Protein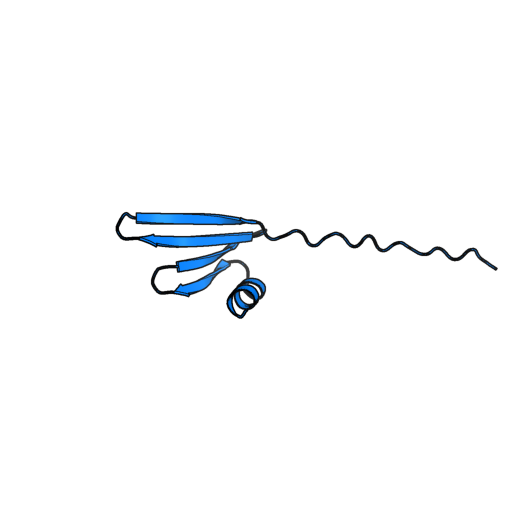 AF-A0A661D9V4-F1 (afdb_monomer_lite)

Radius of gyration: 18.99 Å; chains: 1; bounding box: 51×23×56 Å

Foldseek 3Di:
DPPVVVQVPADAQDKDDPDPFWIWHHHVQFIWIWGQDPVGIDIDTDGDDDDPPPPPPPPDDDDD

Sequence (64 aa):
MHRAQALSTLLLGEMLDLGPDITVMAVPNGWIFTQRHKAGITSTYVPMPQQPQIEQQKIVLPNL

Structure (mmCIF, N/CA/C/O backbone):
data_AF-A0A661D9V4-F1
#
_entry.id   AF-A0A661D9V4-F1
#
loop_
_atom_site.group_PDB
_atom_site.id
_atom_site.type_symbol
_atom_site.label_atom_id
_atom_site.label_alt_id
_atom_site.label_comp_id
_atom_site.label_asym_id
_atom_site.label_entity_id
_atom_site.label_seq_id
_atom_site.pdbx_PDB_ins_code
_atom_site.Cartn_x
_atom_site.Cartn_y
_atom_site.Cartn_z
_atom_site.occupancy
_atom_site.B_iso_or_equiv
_atom_site.auth_seq_id
_atom_site.auth_comp_id
_atom_site.auth_asym_id
_atom_site.auth_atom_id
_atom_site.pdbx_PDB_model_num
ATOM 1 N N . MET A 1 1 ? -1.833 -17.604 6.446 1.00 52.16 1 MET A N 1
ATOM 2 C CA . MET A 1 1 ? -2.571 -16.651 7.309 1.00 52.16 1 MET A CA 1
ATOM 3 C C . MET A 1 1 ? -1.714 -15.522 7.911 1.00 52.16 1 MET A C 1
ATOM 5 O O . MET A 1 1 ? -2.293 -14.576 8.414 1.00 52.16 1 MET A O 1
ATOM 9 N N . HIS A 1 2 ? -0.374 -15.520 7.821 1.00 58.56 2 HIS A N 1
ATOM 10 C CA . HIS A 1 2 ? 0.459 -14.514 8.517 1.00 58.56 2 HIS A CA 1
ATOM 11 C C . HIS A 1 2 ? 0.385 -13.063 8.003 1.00 58.56 2 HIS A C 1
ATOM 13 O O . HIS A 1 2 ? 0.608 -12.138 8.774 1.00 58.56 2 HIS A O 1
ATOM 19 N N . ARG A 1 3 ? 0.047 -12.828 6.728 1.00 61.06 3 ARG A N 1
ATOM 20 C CA . ARG A 1 3 ? 0.078 -11.471 6.144 1.00 61.06 3 ARG A CA 1
ATOM 21 C C . ARG A 1 3 ? -1.060 -10.558 6.616 1.00 61.06 3 ARG A C 1
ATOM 23 O O . ARG A 1 3 ? -0.834 -9.376 6.824 1.00 61.06 3 ARG A O 1
ATOM 30 N N . ALA A 1 4 ? -2.260 -11.103 6.831 1.00 61.03 4 ALA A N 1
ATOM 31 C CA . ALA A 1 4 ? -3.400 -10.326 7.330 1.00 61.03 4 ALA A CA 1
ATOM 32 C C . ALA A 1 4 ? -3.178 -9.841 8.773 1.00 61.03 4 ALA A C 1
ATOM 34 O O . ALA A 1 4 ? -3.573 -8.738 9.132 1.00 61.03 4 ALA A O 1
ATOM 35 N N . GLN A 1 5 ? -2.487 -10.649 9.579 1.00 63.88 5 GLN A N 1
ATOM 36 C CA . GLN A 1 5 ? -2.171 -10.317 10.964 1.00 63.88 5 GLN A CA 1
ATOM 37 C C . GLN A 1 5 ? -1.154 -9.167 11.045 1.00 63.88 5 GLN A C 1
ATOM 39 O O . GLN A 1 5 ? -1.344 -8.244 11.829 1.00 63.88 5 GLN A O 1
ATOM 44 N N . ALA A 1 6 ? -0.150 -9.152 10.162 1.00 68.81 6 ALA A N 1
ATOM 45 C CA . ALA A 1 6 ? 0.823 -8.059 10.077 1.00 68.81 6 ALA A CA 1
ATOM 46 C C . ALA A 1 6 ? 0.189 -6.715 9.661 1.00 68.81 6 ALA A C 1
ATOM 48 O O . ALA A 1 6 ? 0.606 -5.664 10.134 1.00 68.81 6 ALA A O 1
ATOM 49 N N . LEU A 1 7 ? -0.854 -6.743 8.821 1.00 73.19 7 LEU A N 1
ATOM 50 C CA . LEU A 1 7 ? -1.620 -5.542 8.459 1.00 73.19 7 LEU A CA 1
ATOM 51 C C . LEU A 1 7 ? -2.440 -4.992 9.633 1.00 73.19 7 LEU A C 1
ATOM 53 O O . LEU A 1 7 ? -2.608 -3.781 9.740 1.00 73.19 7 LEU A O 1
ATOM 57 N N . SER A 1 8 ? -2.940 -5.873 10.507 1.00 71.50 8 SER A N 1
ATOM 58 C CA . SER A 1 8 ? -3.747 -5.486 11.674 1.00 71.50 8 SER A CA 1
ATOM 59 C C . SER A 1 8 ? -2.942 -4.837 12.803 1.00 71.50 8 SER A C 1
ATOM 61 O O . SER A 1 8 ? -3.520 -4.160 13.646 1.00 71.50 8 SER A O 1
ATOM 63 N N . THR A 1 9 ? -1.620 -5.028 12.816 1.00 78.69 9 THR A N 1
ATOM 64 C CA . THR A 1 9 ? -0.706 -4.459 13.819 1.00 78.69 9 THR A CA 1
ATOM 65 C C . THR A 1 9 ? 0.049 -3.230 13.319 1.00 78.69 9 THR A C 1
ATOM 67 O O . THR A 1 9 ? 0.831 -2.665 14.074 1.00 78.69 9 THR A O 1
ATOM 70 N N . LEU A 1 10 ? -0.143 -2.844 12.054 1.00 83.75 10 LEU A N 1
ATOM 71 C CA . LEU A 1 10 ? 0.566 -1.735 11.427 1.00 83.75 10 LEU A CA 1
ATOM 72 C C . LEU A 1 10 ? 0.013 -0.401 11.946 1.00 83.75 10 LEU A C 1
ATOM 74 O O . LEU A 1 10 ? -1.181 -0.125 11.798 1.00 83.75 10 LEU A O 1
ATOM 78 N N . LEU A 1 11 ? 0.864 0.418 12.563 1.00 87.06 11 LEU A N 1
ATOM 79 C CA . LEU A 1 11 ? 0.465 1.722 13.090 1.00 87.06 11 LEU A CA 1
ATOM 80 C C . LEU A 1 11 ? 0.360 2.753 11.966 1.00 87.06 11 LEU A C 1
ATOM 82 O O . LEU A 1 11 ? 0.969 2.628 10.908 1.00 87.06 11 LEU A O 1
ATOM 86 N N . LEU A 1 12 ? -0.424 3.805 12.199 1.00 87.19 12 LEU A N 1
ATOM 87 C CA . LEU A 1 12 ? -0.643 4.861 11.216 1.00 87.19 12 LEU A CA 1
ATOM 88 C C . LEU A 1 12 ? 0.684 5.487 10.753 1.00 87.19 12 LEU A C 1
ATOM 90 O O . LEU A 1 12 ? 1.476 5.943 11.574 1.00 87.19 12 LEU A O 1
ATOM 94 N N . GLY A 1 13 ? 0.892 5.553 9.436 1.00 83.75 13 GLY A N 1
ATOM 95 C CA . GLY A 1 13 ? 2.122 6.072 8.836 1.00 83.75 13 GLY A CA 1
ATOM 96 C C . GLY A 1 13 ? 3.267 5.060 8.765 1.00 83.75 13 GLY A C 1
ATOM 97 O O . GLY A 1 13 ? 4.277 5.345 8.122 1.00 83.75 13 GLY A O 1
ATOM 98 N N . GLU A 1 14 ? 3.119 3.873 9.358 1.00 90.06 14 GLU A N 1
ATOM 99 C CA . GLU A 1 14 ? 4.091 2.799 9.186 1.00 90.06 14 GLU A CA 1
ATOM 100 C C . GLU A 1 14 ? 3.970 2.154 7.809 1.00 90.06 14 GLU A C 1
ATOM 102 O O . GLU A 1 14 ? 2.889 2.051 7.213 1.00 90.06 14 GLU A O 1
ATOM 107 N N . MET A 1 15 ? 5.120 1.696 7.320 1.00 88.69 15 MET A N 1
ATOM 108 C CA . MET A 1 15 ? 5.262 1.019 6.046 1.00 88.69 15 MET A CA 1
ATOM 109 C C . MET A 1 15 ? 5.741 -0.406 6.296 1.00 88.69 15 MET A C 1
ATOM 111 O O . MET A 1 15 ? 6.747 -0.625 6.968 1.00 88.69 15 MET A O 1
ATOM 115 N N . LEU A 1 16 ? 5.019 -1.374 5.748 1.00 90.50 16 LEU A N 1
ATOM 116 C CA . LEU A 1 16 ? 5.361 -2.785 5.806 1.00 90.50 16 LEU A CA 1
ATOM 117 C C . LEU A 1 16 ? 5.764 -3.259 4.412 1.00 90.50 16 LEU A C 1
ATOM 119 O O . LEU A 1 16 ? 5.042 -3.067 3.432 1.00 90.50 16 LEU A O 1
ATOM 123 N N . ASP A 1 17 ? 6.924 -3.896 4.333 1.00 90.00 17 ASP A N 1
ATOM 124 C CA . ASP A 1 17 ? 7.392 -4.557 3.123 1.00 90.00 17 ASP A CA 1
ATOM 125 C C . ASP A 1 17 ? 6.777 -5.966 3.044 1.00 90.00 17 ASP A C 1
ATOM 127 O O . ASP A 1 17 ? 6.872 -6.766 3.980 1.00 90.00 17 ASP A O 1
ATOM 131 N N . LEU A 1 18 ? 6.078 -6.256 1.945 1.00 86.50 18 LEU A N 1
ATOM 132 C CA . LEU A 1 18 ? 5.405 -7.536 1.703 1.00 86.50 18 LEU A CA 1
ATOM 133 C C . LEU A 1 18 ? 6.139 -8.394 0.659 1.00 86.50 18 LEU A C 1
ATOM 135 O O . LEU A 1 18 ? 5.682 -9.507 0.352 1.00 86.50 18 LEU A O 1
ATOM 139 N N . GLY A 1 19 ? 7.259 -7.905 0.126 1.00 86.56 19 GLY A N 1
ATOM 140 C CA . GLY A 1 19 ? 8.067 -8.548 -0.900 1.00 86.56 19 GLY A CA 1
ATOM 141 C C . GLY A 1 19 ? 8.838 -7.525 -1.744 1.00 86.56 19 GLY A C 1
ATOM 142 O O . GLY A 1 19 ? 8.558 -6.335 -1.679 1.00 86.56 19 GLY A O 1
ATOM 143 N N . PRO A 1 20 ? 9.731 -7.986 -2.636 1.00 85.81 20 PRO A N 1
ATOM 144 C CA . PRO A 1 20 ? 10.725 -7.144 -3.322 1.00 85.81 20 PRO A CA 1
ATOM 145 C C . PRO A 1 20 ? 10.148 -5.944 -4.090 1.00 85.81 20 PRO A C 1
ATOM 147 O O . PRO A 1 20 ? 10.849 -4.962 -4.320 1.00 85.81 20 PRO A O 1
ATOM 150 N N . ASP A 1 21 ? 8.870 -6.017 -4.460 1.00 92.31 21 ASP A N 1
ATOM 151 C CA . ASP A 1 21 ? 8.173 -4.998 -5.231 1.00 92.31 21 ASP A CA 1
ATOM 152 C C . ASP A 1 21 ? 6.872 -4.514 -4.576 1.00 92.31 21 ASP A C 1
ATOM 154 O O . ASP A 1 21 ? 6.168 -3.711 -5.183 1.00 92.31 21 ASP A O 1
ATOM 158 N N . ILE A 1 22 ? 6.502 -5.002 -3.384 1.00 91.94 22 ILE A N 1
ATOM 159 C CA . ILE A 1 22 ? 5.208 -4.695 -2.756 1.00 91.94 22 ILE A CA 1
ATOM 160 C C . ILE A 1 22 ? 5.437 -4.098 -1.380 1.00 91.94 22 ILE A C 1
ATOM 162 O O . ILE A 1 22 ? 5.973 -4.741 -0.485 1.00 91.94 22 ILE A O 1
ATOM 166 N N . THR A 1 23 ? 4.905 -2.902 -1.186 1.00 93.31 23 THR A N 1
ATOM 167 C CA . THR A 1 23 ? 4.886 -2.233 0.111 1.00 93.31 23 THR A CA 1
ATOM 168 C C . THR A 1 23 ? 3.466 -1.827 0.455 1.00 93.31 23 THR A C 1
ATOM 170 O O . THR A 1 23 ? 2.633 -1.612 -0.427 1.00 93.31 23 THR A O 1
ATOM 173 N N . VAL A 1 24 ? 3.167 -1.744 1.742 1.00 92.81 24 VAL A N 1
ATOM 174 C CA . VAL A 1 24 ? 1.876 -1.276 2.233 1.00 92.81 24 VAL A CA 1
ATOM 175 C C . VAL A 1 24 ? 2.094 -0.204 3.285 1.00 92.81 24 VAL A C 1
ATOM 177 O O . VAL A 1 24 ? 2.983 -0.332 4.118 1.00 92.81 24 VAL A O 1
ATOM 180 N N . MET A 1 25 ? 1.292 0.852 3.240 1.00 92.44 25 MET A N 1
ATOM 181 C CA . MET A 1 25 ? 1.298 1.923 4.231 1.00 92.44 25 MET A CA 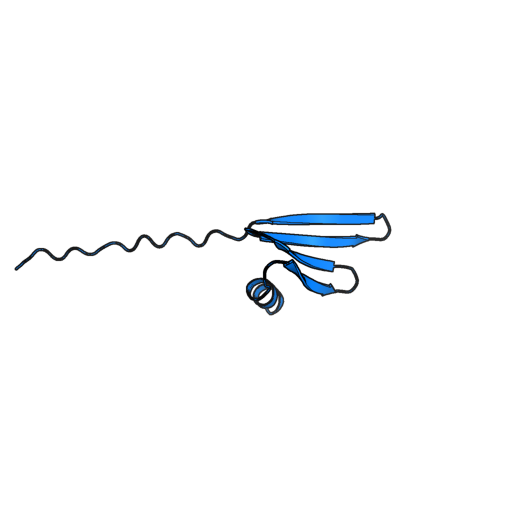1
ATOM 182 C C . MET A 1 25 ? -0.056 1.978 4.927 1.00 92.44 25 MET A C 1
ATOM 184 O O . MET A 1 25 ? -1.095 1.991 4.258 1.00 92.44 25 MET A O 1
ATOM 188 N N . ALA A 1 26 ? -0.051 2.019 6.257 1.00 91.31 26 ALA A N 1
ATOM 189 C CA . ALA A 1 26 ? -1.265 2.267 7.026 1.00 91.31 26 ALA A CA 1
ATOM 190 C C . ALA A 1 26 ? -1.644 3.751 6.945 1.00 91.31 26 ALA A C 1
ATOM 192 O O . ALA A 1 26 ? -0.837 4.637 7.239 1.00 91.31 26 ALA A O 1
ATOM 193 N N . VAL A 1 27 ? -2.890 4.016 6.566 1.00 90.44 27 VAL A N 1
ATOM 194 C CA . VAL A 1 27 ? -3.461 5.363 6.431 1.00 90.44 27 VAL A CA 1
ATOM 195 C C . VAL A 1 27 ? -4.769 5.446 7.220 1.00 90.44 27 VAL A C 1
ATOM 197 O O . VAL A 1 27 ? -5.301 4.413 7.636 1.00 90.44 27 VAL A O 1
ATOM 200 N N . PRO A 1 28 ? -5.331 6.645 7.455 1.00 88.88 28 PRO A N 1
ATOM 201 C CA . PRO A 1 28 ? -6.606 6.736 8.146 1.00 88.88 28 PRO A CA 1
ATOM 202 C C . PRO A 1 28 ? -7.668 5.930 7.389 1.00 88.88 28 PRO A C 1
ATOM 204 O O . PRO A 1 28 ? -7.839 6.085 6.178 1.00 88.88 28 PRO A O 1
ATOM 207 N N . ASN A 1 29 ? -8.380 5.065 8.112 1.00 86.44 29 ASN A N 1
ATOM 208 C CA . ASN A 1 29 ? -9.467 4.232 7.592 1.00 86.44 29 ASN A CA 1
ATOM 209 C C . ASN A 1 29 ? -9.063 3.194 6.530 1.00 86.44 29 ASN A C 1
ATOM 211 O O . ASN A 1 29 ? -9.931 2.740 5.785 1.00 86.44 29 ASN A O 1
ATOM 215 N N . GLY A 1 30 ? -7.791 2.797 6.425 1.00 90.12 30 GLY A N 1
ATOM 216 C CA . GLY A 1 30 ? -7.405 1.739 5.490 1.00 90.12 30 GLY A CA 1
ATOM 217 C C . GLY A 1 30 ? -5.907 1.599 5.259 1.00 90.12 30 GLY A C 1
ATOM 218 O O . GLY A 1 30 ? -5.080 1.954 6.097 1.00 90.12 30 GLY A O 1
ATOM 219 N N . TRP A 1 31 ? -5.564 1.083 4.083 1.00 92.25 31 TRP A N 1
ATOM 220 C CA . TRP A 1 31 ? -4.189 0.818 3.671 1.00 92.25 31 TRP A CA 1
ATOM 221 C C . TRP A 1 31 ? -3.958 1.235 2.220 1.00 92.25 31 TRP A C 1
ATOM 223 O O . TRP A 1 31 ? -4.854 1.120 1.382 1.00 92.25 31 TRP A O 1
ATOM 233 N N . ILE A 1 32 ? -2.743 1.681 1.907 1.00 94.06 32 ILE A N 1
ATOM 234 C CA . ILE A 1 32 ? -2.292 1.911 0.530 1.00 94.06 32 ILE A CA 1
ATOM 235 C C . ILE A 1 32 ? -1.278 0.835 0.172 1.00 94.06 32 ILE A C 1
ATOM 237 O O . ILE A 1 32 ? -0.188 0.798 0.737 1.00 94.06 32 ILE A O 1
ATOM 241 N N . PHE A 1 33 ? -1.619 -0.012 -0.793 1.00 93.62 33 PHE A N 1
ATOM 242 C CA . PHE A 1 33 ? -0.706 -0.986 -1.378 1.00 93.62 33 PHE A CA 1
ATOM 243 C C . PHE A 1 33 ? 0.003 -0.351 -2.560 1.00 93.62 33 PHE A C 1
ATOM 245 O O . PHE A 1 33 ? -0.648 0.114 -3.491 1.00 93.62 33 PHE A O 1
ATOM 252 N N . THR A 1 34 ? 1.327 -0.347 -2.533 1.00 94.88 34 THR A N 1
ATOM 253 C CA . THR A 1 34 ? 2.163 0.160 -3.614 1.00 94.88 34 THR A CA 1
ATOM 254 C C . THR A 1 34 ? 2.944 -0.996 -4.209 1.00 94.88 34 THR A C 1
ATOM 256 O O . THR A 1 34 ? 3.695 -1.669 -3.500 1.00 94.88 34 THR A O 1
ATOM 259 N N . GLN A 1 35 ? 2.772 -1.214 -5.509 1.00 94.69 35 GLN A N 1
ATOM 260 C CA . GLN A 1 35 ? 3.471 -2.240 -6.262 1.00 94.69 35 GLN A CA 1
ATOM 261 C C . GLN A 1 35 ? 4.356 -1.607 -7.335 1.00 94.69 35 GLN A C 1
ATOM 263 O O . GLN A 1 35 ? 3.900 -0.795 -8.143 1.00 94.69 35 GLN A O 1
ATOM 268 N N . ARG A 1 36 ? 5.638 -1.968 -7.335 1.00 93.62 36 ARG A N 1
ATOM 269 C CA . ARG A 1 36 ? 6.598 -1.560 -8.359 1.00 93.62 36 ARG A CA 1
ATOM 270 C C . ARG A 1 36 ? 6.638 -2.606 -9.469 1.00 93.62 36 ARG A C 1
ATOM 272 O O . ARG A 1 36 ? 6.644 -3.807 -9.230 1.00 93.62 36 ARG A O 1
ATOM 279 N N . HIS A 1 37 ? 6.680 -2.140 -10.706 1.00 91.94 37 HIS A N 1
ATOM 280 C CA . HIS A 1 37 ? 6.795 -2.980 -11.888 1.00 91.94 37 HIS A CA 1
ATOM 281 C C . HIS A 1 37 ? 7.783 -2.357 -12.872 1.00 91.94 37 HIS A C 1
ATOM 283 O O . HIS A 1 37 ? 8.136 -1.184 -12.771 1.00 91.94 37 HIS A O 1
ATOM 289 N N . LYS A 1 38 ? 8.181 -3.120 -13.895 1.00 90.44 38 LYS A N 1
ATOM 290 C CA . LYS A 1 38 ? 9.074 -2.626 -14.960 1.00 90.44 38 LYS A CA 1
ATOM 291 C C . LYS A 1 38 ? 8.552 -1.364 -15.661 1.00 90.44 38 LYS A C 1
ATOM 293 O O . LYS A 1 38 ? 9.351 -0.568 -16.132 1.00 90.44 38 LYS A O 1
ATOM 298 N N . ALA A 1 39 ? 7.231 -1.200 -15.737 1.00 90.38 39 ALA A N 1
ATOM 299 C CA . ALA A 1 39 ? 6.576 -0.089 -16.426 1.00 90.38 39 ALA A CA 1
ATOM 300 C C . ALA A 1 39 ? 6.254 1.116 -15.520 1.00 90.38 39 ALA A C 1
ATOM 302 O O . ALA A 1 39 ? 5.784 2.131 -16.026 1.00 90.38 39 ALA A O 1
ATOM 303 N N . GLY A 1 40 ? 6.471 1.025 -14.201 1.00 92.62 40 GLY A N 1
ATOM 304 C CA . GLY A 1 40 ? 6.134 2.100 -13.266 1.00 92.62 40 GLY A CA 1
ATOM 305 C C . GLY A 1 40 ? 5.677 1.604 -11.896 1.00 92.62 40 GLY A C 1
ATOM 306 O O . GLY A 1 40 ? 6.008 0.498 -11.472 1.00 92.62 40 GLY A O 1
ATOM 307 N N . ILE A 1 41 ? 4.925 2.446 -11.189 1.00 94.50 41 ILE A N 1
ATOM 308 C CA . ILE A 1 41 ? 4.402 2.168 -9.848 1.00 94.50 41 ILE A CA 1
ATOM 309 C C . ILE A 1 41 ? 2.876 2.219 -9.898 1.00 94.50 41 ILE A C 1
ATOM 311 O O . ILE A 1 41 ? 2.304 3.131 -10.494 1.00 94.50 41 ILE A O 1
ATOM 315 N N . THR A 1 42 ? 2.220 1.256 -9.258 1.00 94.56 42 THR A N 1
ATOM 316 C CA . THR A 1 42 ? 0.766 1.232 -9.084 1.00 94.56 42 THR A CA 1
ATOM 317 C C . THR A 1 42 ? 0.435 1.312 -7.601 1.00 94.56 42 THR A C 1
ATOM 319 O O . THR A 1 42 ? 1.042 0.611 -6.794 1.00 94.56 42 THR A O 1
ATOM 322 N N . SER A 1 43 ? -0.540 2.147 -7.244 1.00 94.44 43 SER A N 1
ATOM 323 C CA . SER A 1 43 ? -1.010 2.300 -5.867 1.00 94.44 43 SER A CA 1
ATOM 324 C C . SER A 1 43 ? -2.503 2.003 -5.780 1.00 94.44 43 SER A C 1
ATOM 326 O O . SER A 1 43 ? -3.285 2.511 -6.579 1.00 94.44 43 SER A O 1
ATOM 328 N N . THR A 1 44 ? -2.896 1.177 -4.810 1.00 94.19 44 THR A N 1
ATOM 329 C CA . THR A 1 44 ? -4.289 0.777 -4.568 1.00 94.19 44 THR A CA 1
ATOM 330 C C . THR A 1 44 ? -4.669 1.090 -3.128 1.00 94.19 44 THR A C 1
ATOM 332 O O . THR A 1 44 ? -4.015 0.618 -2.199 1.00 94.19 44 THR A O 1
ATOM 335 N N . TYR A 1 45 ? -5.735 1.867 -2.940 1.00 93.06 45 TYR A N 1
ATOM 336 C CA . TYR A 1 45 ? -6.323 2.112 -1.625 1.00 93.06 45 TYR A CA 1
ATOM 337 C C . TYR A 1 45 ? -7.323 1.007 -1.276 1.00 93.06 45 TYR A C 1
ATOM 339 O O . TYR A 1 45 ? -8.209 0.691 -2.071 1.00 93.06 45 TYR A O 1
ATOM 347 N N . VAL A 1 46 ? -7.186 0.439 -0.080 1.00 90.88 46 VAL A N 1
ATOM 348 C CA . VAL A 1 46 ? -8.088 -0.576 0.466 1.00 90.88 46 VAL A CA 1
ATOM 349 C C . VAL A 1 46 ? -8.681 -0.042 1.770 1.00 90.88 46 VAL A C 1
ATOM 351 O O . VAL A 1 46 ? -7.925 0.174 2.721 1.00 90.88 46 VAL A O 1
ATOM 354 N N . PRO A 1 47 ? -10.005 0.176 1.848 1.00 88.69 47 PRO A N 1
ATOM 355 C CA . PRO A 1 47 ? -10.642 0.645 3.070 1.00 88.69 47 PRO A CA 1
ATOM 356 C C . PRO A 1 47 ? -10.607 -0.434 4.155 1.00 88.69 47 PRO A C 1
ATOM 358 O O . PRO A 1 47 ? -10.728 -1.631 3.877 1.00 88.69 47 PRO A O 1
ATOM 361 N N . MET A 1 48 ? -10.469 -0.005 5.408 1.00 83.06 48 MET A N 1
ATOM 362 C CA . MET A 1 48 ? -10.572 -0.893 6.557 1.00 83.06 48 MET A CA 1
ATOM 363 C C . MET A 1 48 ? -11.998 -1.442 6.636 1.00 83.06 48 MET A C 1
ATOM 365 O O . MET A 1 48 ? -12.945 -0.650 6.583 1.00 83.06 48 MET A O 1
ATOM 369 N N . PRO A 1 49 ? -12.188 -2.770 6.750 1.00 75.00 49 PRO A N 1
ATOM 370 C CA . PRO A 1 49 ? -13.521 -3.317 6.928 1.00 75.00 49 PRO A CA 1
ATOM 371 C C . PRO A 1 49 ? -14.135 -2.706 8.188 1.00 75.00 49 PRO A C 1
ATOM 373 O O . PRO A 1 49 ? -13.552 -2.777 9.272 1.00 75.00 49 PRO A O 1
ATOM 376 N N . GLN A 1 50 ? -15.307 -2.087 8.041 1.00 69.12 50 GLN A N 1
ATOM 377 C CA . GLN A 1 50 ? -16.098 -1.677 9.192 1.00 69.12 50 GLN A CA 1
ATOM 378 C C . GLN A 1 50 ? -16.468 -2.951 9.947 1.00 69.12 50 GLN A C 1
ATOM 380 O O . GLN A 1 50 ? -17.091 -3.852 9.382 1.00 69.12 50 GLN A O 1
ATOM 385 N N . GLN A 1 51 ? -16.045 -3.058 11.208 1.00 60.75 51 GLN A N 1
ATOM 386 C CA . GLN A 1 51 ? -16.575 -4.107 12.067 1.00 60.75 51 GLN A CA 1
ATOM 387 C C . GLN A 1 51 ? -18.101 -3.950 12.086 1.00 60.75 51 GLN A C 1
ATOM 389 O O . GLN A 1 51 ? -18.574 -2.820 12.247 1.00 60.75 51 GLN A O 1
ATOM 394 N N . PRO A 1 52 ? -18.874 -5.038 11.907 1.00 57.94 52 PRO A N 1
ATOM 395 C CA . PRO A 1 52 ? -20.308 -4.974 12.112 1.00 57.94 52 PRO A CA 1
ATOM 396 C C . PRO A 1 52 ? -20.540 -4.374 13.496 1.00 57.94 52 PRO A C 1
ATOM 398 O O . PRO A 1 52 ? -19.987 -4.871 14.481 1.00 57.94 52 PRO A O 1
ATOM 401 N N . GLN A 1 53 ? -21.303 -3.284 13.571 1.00 55.94 53 GLN A N 1
ATOM 402 C CA . GLN A 1 53 ? -21.764 -2.769 14.851 1.00 55.94 53 GLN A CA 1
ATOM 403 C C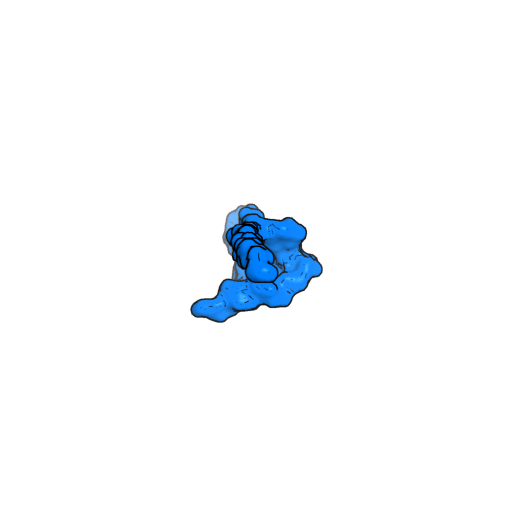 . GLN A 1 53 ? -22.595 -3.884 15.482 1.00 55.94 53 GLN A C 1
ATOM 405 O O . GLN A 1 53 ? -23.712 -4.155 15.051 1.00 55.94 53 GLN A O 1
ATOM 410 N N . ILE A 1 54 ? -22.030 -4.585 16.46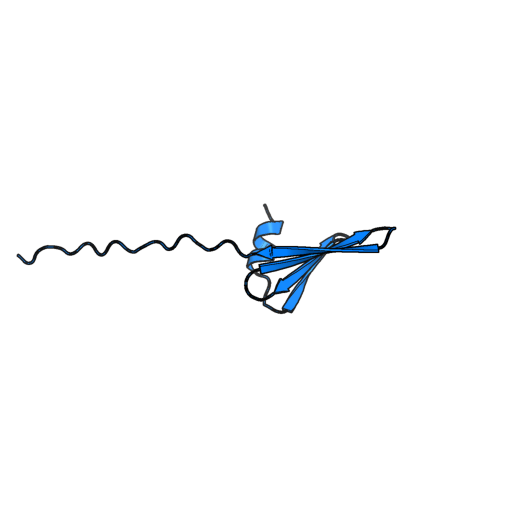4 1.00 57.41 54 ILE A N 1
ATOM 411 C CA . ILE A 1 54 ? -22.817 -5.448 17.333 1.00 57.41 54 ILE A CA 1
ATOM 412 C C . ILE A 1 54 ? -23.677 -4.474 18.136 1.00 57.41 54 ILE A C 1
ATOM 414 O O . ILE A 1 54 ? -23.221 -3.928 19.141 1.00 57.41 54 ILE A O 1
ATOM 418 N N . GLU A 1 55 ? -24.889 -4.186 17.659 1.00 57.22 55 GLU A N 1
ATOM 419 C CA . GLU A 1 55 ? -25.921 -3.587 18.495 1.00 57.22 55 GLU A CA 1
ATOM 420 C C . GLU A 1 55 ? -26.070 -4.510 19.703 1.00 57.22 55 GLU A C 1
ATOM 422 O O . GLU A 1 55 ? -26.593 -5.621 19.604 1.00 57.22 55 GLU A O 1
ATOM 427 N N . GLN A 1 56 ? -25.538 -4.081 20.848 1.00 57.28 56 GLN A N 1
ATOM 428 C CA . GLN A 1 56 ? -25.844 -4.706 22.121 1.00 57.28 56 GLN A CA 1
ATOM 429 C C . GLN A 1 56 ? -27.352 -4.573 22.304 1.00 57.28 56 GLN A C 1
ATOM 431 O O . GLN A 1 56 ? -27.847 -3.523 22.715 1.00 57.28 56 GLN A O 1
ATOM 436 N N . GLN A 1 57 ? -28.093 -5.628 21.967 1.00 57.66 57 GLN A N 1
ATOM 437 C CA . GLN A 1 57 ? -29.492 -5.742 22.337 1.00 57.66 57 GLN A CA 1
ATOM 438 C C . GLN A 1 57 ? -29.538 -5.682 23.861 1.00 57.66 57 GLN A C 1
ATOM 440 O O . GLN A 1 57 ? -29.211 -6.643 24.557 1.00 57.66 57 GLN A O 1
ATOM 445 N N . LYS A 1 58 ? -29.875 -4.504 24.387 1.00 62.91 58 LYS A N 1
ATOM 446 C CA . LYS A 1 58 ? -30.120 -4.295 25.806 1.00 62.91 58 LYS A CA 1
ATOM 447 C C . LYS A 1 58 ? -31.329 -5.152 26.168 1.00 62.91 58 LYS A C 1
ATOM 449 O O . LYS A 1 58 ? -32.464 -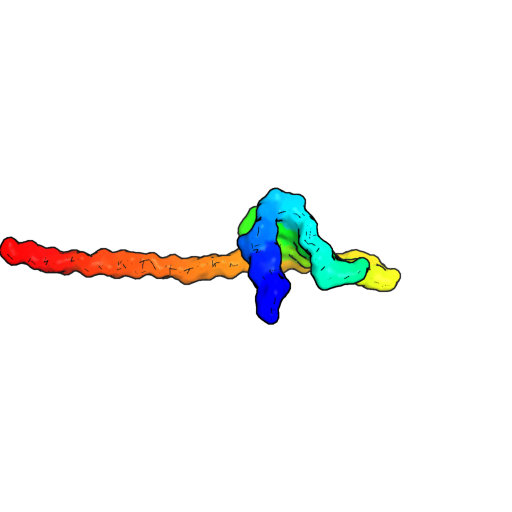4.754 25.921 1.00 62.91 58 LYS A O 1
ATOM 454 N N . ILE A 1 59 ? -31.088 -6.334 26.729 1.00 68.88 59 ILE A N 1
ATOM 455 C CA . ILE A 1 59 ? -32.139 -7.140 27.348 1.00 68.88 59 ILE A CA 1
ATOM 456 C C . ILE A 1 59 ? -32.622 -6.338 28.557 1.00 68.88 59 ILE A C 1
ATOM 458 O O . ILE A 1 59 ? -31.952 -6.271 29.587 1.00 68.88 59 ILE A O 1
ATOM 462 N N . VAL A 1 60 ? -33.754 -5.655 28.411 1.00 69.62 60 VAL A N 1
ATOM 463 C CA . VAL A 1 60 ? -34.442 -5.024 29.536 1.00 69.62 60 VAL A CA 1
ATOM 464 C C . VAL A 1 60 ? -35.259 -6.121 30.208 1.00 69.62 60 VAL A C 1
ATOM 466 O O . VAL A 1 60 ? -36.251 -6.577 29.644 1.00 69.62 60 VAL A O 1
ATOM 469 N N . LEU A 1 61 ? -34.832 -6.581 31.388 1.00 72.25 61 LEU A N 1
ATOM 470 C CA . LEU A 1 61 ? -35.694 -7.417 32.221 1.00 72.25 61 LEU A CA 1
ATOM 471 C C . LEU A 1 61 ? -36.853 -6.553 32.753 1.00 72.25 61 LEU A C 1
ATOM 473 O O . LEU A 1 61 ? -36.593 -5.446 33.231 1.00 72.25 61 LEU A O 1
ATOM 477 N N . PRO A 1 62 ? -38.114 -7.017 32.685 1.00 63.91 62 PRO A N 1
ATOM 478 C CA . PRO A 1 62 ? -39.210 -6.351 33.376 1.00 63.91 62 PRO A CA 1
ATOM 479 C C . PRO A 1 62 ? -38.983 -6.448 34.891 1.00 63.91 62 PRO A C 1
ATOM 481 O O . PRO A 1 62 ? -38.634 -7.512 35.401 1.00 63.91 62 PRO A O 1
ATOM 484 N N . ASN A 1 63 ? -39.145 -5.324 35.593 1.00 69.38 63 ASN A N 1
ATOM 485 C CA . ASN A 1 63 ? -39.022 -5.265 37.049 1.00 69.38 63 ASN A CA 1
ATOM 486 C C . ASN A 1 63 ? -40.045 -6.218 37.695 1.00 69.38 63 ASN A C 1
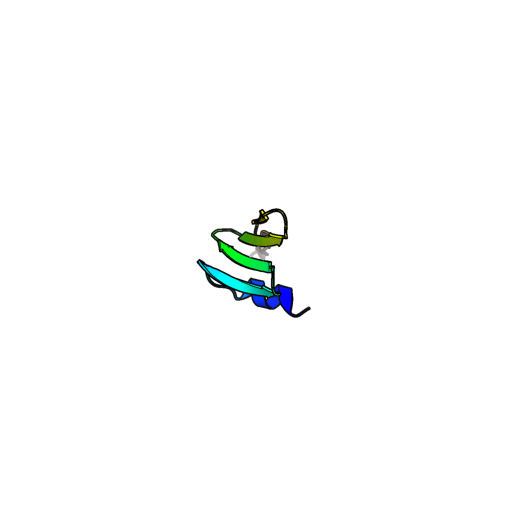ATOM 488 O O . ASN A 1 63 ? -41.233 -6.131 37.377 1.00 69.38 63 ASN A O 1
ATOM 492 N N . LEU A 1 64 ? -39.562 -7.110 38.568 1.00 59.28 64 LEU A N 1
ATOM 493 C CA . LEU A 1 64 ? -40.375 -7.920 39.484 1.00 59.28 64 LEU A CA 1
ATOM 494 C C . LEU A 1 64 ? -40.847 -7.080 40.674 1.00 59.28 64 LEU A C 1
ATOM 496 O O . LEU A 1 64 ? -40.050 -6.229 41.134 1.00 59.28 64 LEU A O 1
#

pLDDT: mean 80.24, std 13.82, range [52.16, 94.88]

Secondary structure (DSSP, 8-state):
-HHHHHHHTPPTT-EEEEETTEEEEEETTEEEEEEEETTEEEEEEEEPPPPP--------PPP-